Protein AF-A0A2P6QB91-F1 (afdb_monomer)

pLDDT: mean 83.08, std 16.79, range [50.84, 98.31]

Solvent-accessible surface area (backbone atoms only — not comparable to full-atom values): 7224 Å² total; per-residue (Å²): 140,84,86,91,79,87,87,80,78,92,67,85,87,44,78,64,61,63,56,39,50,48,60,61,46,40,39,77,70,58,55,35,15,64,56,57,48,51,47,26,39,62,56,32,72,70,43,78,71,84,64,61,84,85,44,54,64,22,53,50,33,49,49,54,52,50,63,52,44,70,71,48,21,86,91,44,74,90,47,82,56,71,75,79,82,66,80,82,61,58,76,67,58,48,49,55,52,50,49,51,49,48,54,52,42,66,71,51,44,64,66,52,51,44,65,22,49,63,93

Secondary structure (DSSP, 8-state):
--------SS--S-HHHHHHTHHHHHHHTTSS-HHHHHHHHHHTTT-SSS--TT-HHHHHHHHHHHHHHTTB-TT-TTSB-PPP--S---HHHHHHHHHHHHHHHHHHHHHHHHHHH--

Foldseek 3Di:
DDDPDDDDDPDDPDPQVSVLCLLVVCVVVQLAAPVLSVQLCVLQVSRLDPDDPVSVSNVVSNVLSCLSCVFAPSVDRVDGDDDDPDPDDDPVVVVVVVVVVVVVCVVPVPVSSCNGRPD

Nearest PDB structures (foldseek):
  6gcn-assembly2_D-2  TM=2.321E-01  e=2.834E+00  Aquifex aeolicus VF5
  9d6j-assembly1_B  TM=2.262E-01  e=9.624E+00  Pseudonocardia thermophila

Organism: Rosa chinensis (NCBI:txid74649)

Mean predicted aligned error: 9.43 Å

Structure (mmCIF, N/CA/C/O backbone):
data_AF-A0A2P6QB91-F1
#
_entry.id   AF-A0A2P6QB91-F1
#
loop_
_atom_site.group_PDB
_atom_site.id
_atom_site.type_symbol
_atom_site.label_atom_id
_atom_site.label_alt_id
_atom_site.label_comp_id
_atom_site.label_asym_id
_atom_site.label_entity_id
_atom_site.label_seq_id
_atom_site.pdbx_PDB_ins_code
_atom_site.Cartn_x
_atom_site.Cartn_y
_atom_site.Cartn_z
_atom_site.occupancy
_atom_site.B_iso_or_equiv
_atom_site.auth_seq_id
_atom_site.auth_comp_id
_atom_site.auth_asym_id
_atom_site.auth_atom_id
_atom_site.pdbx_PDB_model_num
ATOM 1 N N . MET A 1 1 ? 29.096 -7.646 -31.040 1.00 64.88 1 MET A N 1
ATOM 2 C CA . MET A 1 1 ? 28.658 -7.934 -29.656 1.00 64.88 1 MET A CA 1
ATOM 3 C C . MET A 1 1 ? 27.848 -9.218 -29.659 1.00 64.88 1 MET A C 1
ATOM 5 O O . MET A 1 1 ? 27.030 -9.371 -30.555 1.00 64.88 1 MET A O 1
ATOM 9 N N . GLN A 1 2 ? 28.071 -10.115 -28.697 1.00 81.06 2 GLN A N 1
ATOM 10 C CA . GLN A 1 2 ? 27.226 -11.290 -28.445 1.00 81.06 2 GLN A CA 1
ATOM 11 C C . GLN A 1 2 ? 26.671 -11.163 -27.026 1.00 81.06 2 GLN A C 1
ATOM 13 O O . GLN A 1 2 ? 27.416 -11.278 -26.056 1.00 81.06 2 GLN A O 1
ATOM 18 N N . LEU A 1 3 ? 25.384 -10.833 -26.919 1.00 88.94 3 LEU A N 1
ATOM 19 C CA . LEU A 1 3 ? 24.690 -10.691 -25.643 1.00 88.94 3 LEU A CA 1
ATOM 20 C C . LEU A 1 3 ? 24.279 -12.081 -25.140 1.00 88.94 3 LEU A C 1
ATOM 22 O O . LEU A 1 3 ? 23.563 -12.788 -25.841 1.00 88.94 3 LEU A O 1
ATOM 26 N N . GLN A 1 4 ? 24.721 -12.456 -23.937 1.00 94.06 4 GLN A N 1
ATOM 27 C CA . GLN A 1 4 ? 24.346 -13.726 -23.295 1.00 94.06 4 GLN A CA 1
ATOM 28 C C . GLN A 1 4 ? 23.076 -13.610 -22.438 1.00 94.06 4 GLN A C 1
ATOM 30 O O . GLN A 1 4 ? 22.401 -14.607 -22.206 1.00 94.06 4 GLN A O 1
ATOM 35 N N . GLY A 1 5 ? 22.732 -12.399 -21.994 1.00 95.00 5 GLY A N 1
ATOM 36 C CA . GLY A 1 5 ? 21.537 -12.124 -21.201 1.00 95.00 5 GLY A CA 1
ATOM 37 C C . GLY A 1 5 ? 21.731 -10.938 -20.260 1.00 95.00 5 GLY A C 1
ATOM 38 O O . GLY A 1 5 ? 22.795 -10.317 -20.241 1.00 95.00 5 GLY A O 1
ATOM 39 N N . TYR A 1 6 ? 20.688 -10.630 -19.492 1.00 93.94 6 TYR A N 1
ATOM 40 C CA . TYR A 1 6 ? 20.689 -9.610 -18.444 1.00 93.94 6 TYR A CA 1
ATOM 41 C C . TYR A 1 6 ? 19.813 -10.066 -17.265 1.00 93.94 6 TYR A C 1
ATOM 43 O O . TYR A 1 6 ? 18.926 -10.902 -17.432 1.00 93.94 6 TYR A O 1
ATOM 51 N N . LEU A 1 7 ? 20.073 -9.519 -16.076 1.00 94.75 7 LEU A N 1
ATOM 52 C CA . LEU A 1 7 ? 19.303 -9.746 -14.850 1.00 94.75 7 LEU A CA 1
ATOM 53 C C . LEU A 1 7 ? 18.716 -8.414 -14.389 1.00 94.75 7 LEU A C 1
ATOM 55 O O . LEU A 1 7 ? 19.402 -7.395 -14.421 1.00 94.75 7 LEU A O 1
ATOM 59 N N . LEU A 1 8 ? 17.470 -8.437 -13.930 1.00 93.88 8 LEU A N 1
ATOM 60 C CA . LEU A 1 8 ? 16.778 -7.271 -13.400 1.00 93.88 8 LEU A CA 1
ATOM 61 C C . LEU A 1 8 ? 16.322 -7.561 -11.968 1.00 93.88 8 LEU A C 1
ATOM 63 O O . LEU A 1 8 ? 15.636 -8.551 -11.728 1.00 93.88 8 LEU A O 1
ATOM 67 N N . GLY A 1 9 ? 16.709 -6.706 -11.023 1.00 92.19 9 GLY A N 1
ATOM 68 C CA . GLY A 1 9 ? 16.283 -6.787 -9.625 1.00 92.19 9 GLY A CA 1
ATOM 69 C C . GLY A 1 9 ? 15.252 -5.708 -9.324 1.00 92.19 9 GLY A C 1
ATOM 70 O O . GLY A 1 9 ? 15.523 -4.540 -9.590 1.00 92.19 9 GLY A O 1
ATOM 71 N N . ASN A 1 10 ? 14.095 -6.102 -8.782 1.00 90.38 10 ASN A N 1
ATOM 72 C CA . ASN A 1 10 ? 13.004 -5.204 -8.376 1.00 90.38 10 ASN A CA 1
ATOM 73 C C . ASN A 1 10 ? 12.671 -4.146 -9.439 1.00 90.38 10 ASN A C 1
ATOM 75 O O . ASN A 1 10 ? 12.611 -2.948 -9.162 1.00 90.38 10 ASN A O 1
ATOM 79 N N . LEU A 1 11 ? 12.529 -4.604 -10.682 1.00 92.62 11 LEU A N 1
ATOM 80 C CA . LEU A 1 11 ? 12.245 -3.728 -11.807 1.00 92.62 11 LEU A CA 1
ATOM 81 C C . LEU A 1 11 ? 10.798 -3.228 -11.780 1.00 92.62 11 LEU A C 1
ATOM 83 O O . LEU A 1 11 ? 9.903 -3.908 -11.287 1.00 92.62 11 LEU A O 1
ATOM 87 N N . VAL A 1 12 ? 10.584 -2.077 -12.411 1.00 94.00 12 VAL A N 1
ATOM 88 C CA . VAL A 1 12 ? 9.271 -1.714 -12.944 1.00 94.00 12 VAL A CA 1
ATOM 89 C C . VAL A 1 12 ? 9.191 -2.301 -14.351 1.00 94.00 12 VAL A C 1
ATOM 91 O O . VAL A 1 12 ? 10.010 -1.971 -15.211 1.00 94.00 12 VAL A O 1
ATOM 94 N N . SER A 1 13 ? 8.256 -3.220 -14.550 1.00 93.31 13 SER A N 1
ATOM 95 C CA . SER A 1 13 ? 7.940 -3.883 -15.814 1.00 93.31 13 SER A CA 1
ATOM 96 C C . SER A 1 13 ? 6.763 -3.219 -16.528 1.00 93.31 13 SER A C 1
ATOM 98 O O . SER A 1 13 ? 6.826 -3.003 -17.737 1.00 93.31 13 SER A O 1
ATOM 100 N N . ASP A 1 14 ? 5.734 -2.839 -15.773 1.00 96.94 14 ASP A N 1
ATOM 101 C CA . ASP A 1 14 ? 4.536 -2.155 -16.238 1.00 96.94 14 ASP A CA 1
ATOM 102 C C . ASP A 1 14 ? 4.093 -1.165 -15.157 1.00 96.94 14 ASP A C 1
ATOM 104 O O . ASP A 1 14 ? 3.751 -1.539 -14.035 1.00 96.94 14 ASP A O 1
ATOM 108 N N . SER A 1 15 ? 4.094 0.126 -15.489 1.00 94.75 15 SER A N 1
ATOM 109 C CA . SER A 1 15 ? 3.838 1.176 -14.501 1.00 94.75 15 SER A CA 1
ATOM 110 C C . SER A 1 15 ? 2.448 1.106 -13.876 1.00 94.75 15 SER A C 1
ATOM 112 O O . SER A 1 15 ? 2.279 1.574 -12.754 1.00 94.75 15 SER A O 1
ATOM 114 N N . PHE A 1 16 ? 1.453 0.573 -14.588 1.00 96.56 16 PHE A N 1
ATOM 115 C CA . PHE A 1 16 ? 0.108 0.440 -14.049 1.00 96.56 16 PHE A CA 1
ATOM 116 C C . PHE A 1 16 ? 0.038 -0.758 -13.101 1.00 96.56 16 PHE A C 1
ATOM 118 O O . PHE A 1 16 ? -0.303 -0.580 -11.934 1.00 96.56 16 PHE A O 1
ATOM 125 N N . ILE A 1 17 ? 0.433 -1.947 -13.562 1.00 97.06 17 ILE A N 1
ATOM 126 C CA . ILE A 1 17 ? 0.368 -3.185 -12.771 1.00 97.06 17 ILE A CA 1
ATOM 127 C C . ILE A 1 17 ? 1.243 -3.067 -11.520 1.00 97.06 17 ILE A C 1
ATOM 129 O O . ILE A 1 17 ? 0.765 -3.318 -10.414 1.00 97.06 17 ILE A O 1
ATOM 133 N N . ASP A 1 18 ? 2.491 -2.617 -11.666 1.00 95.94 18 ASP A N 1
ATOM 134 C CA . ASP A 1 18 ? 3.449 -2.558 -10.557 1.00 95.94 18 ASP A CA 1
ATOM 135 C C . ASP A 1 18 ? 3.047 -1.545 -9.477 1.00 95.94 18 ASP A C 1
ATOM 137 O O . ASP A 1 18 ? 3.391 -1.713 -8.305 1.00 95.94 18 ASP A O 1
ATOM 141 N N . VAL A 1 19 ? 2.343 -0.468 -9.845 1.00 95.38 19 VAL A N 1
ATOM 142 C CA . VAL A 1 19 ? 1.849 0.524 -8.877 1.00 95.38 19 VAL A CA 1
ATOM 143 C C . VAL A 1 19 ? 0.525 0.070 -8.269 1.00 95.38 19 VAL A C 1
ATOM 145 O O . VAL A 1 19 ? 0.355 0.198 -7.056 1.00 95.38 19 VAL A O 1
ATOM 148 N N . ASN A 1 20 ? -0.377 -0.507 -9.066 1.00 98.00 20 ASN A N 1
ATOM 149 C CA . ASN A 1 20 ? -1.669 -0.998 -8.594 1.00 98.00 20 ASN A CA 1
ATOM 150 C C . ASN A 1 20 ? -1.507 -2.147 -7.582 1.00 98.00 20 ASN A C 1
ATOM 152 O O . ASN A 1 20 ? -2.165 -2.165 -6.543 1.00 98.00 20 ASN A O 1
ATOM 156 N N . GLU A 1 21 ? -0.555 -3.055 -7.813 1.00 97.31 21 GLU A N 1
ATOM 157 C CA . GLU A 1 21 ? -0.260 -4.186 -6.919 1.00 97.31 21 GLU A CA 1
ATOM 158 C C . GLU A 1 21 ? 0.341 -3.786 -5.563 1.00 97.31 21 GLU A C 1
ATOM 160 O O . GLU A 1 21 ? 0.402 -4.610 -4.644 1.00 97.31 21 GLU A O 1
ATOM 165 N N . ARG A 1 22 ? 0.733 -2.519 -5.377 1.00 96.25 22 ARG A N 1
ATOM 166 C CA . ARG A 1 22 ? 1.243 -2.040 -4.082 1.00 96.25 22 ARG A CA 1
ATOM 167 C C . ARG A 1 22 ? 0.186 -2.114 -2.990 1.00 96.25 22 ARG A C 1
ATOM 169 O O . ARG A 1 22 ? 0.532 -2.456 -1.864 1.00 96.25 22 ARG A O 1
ATOM 176 N N . ILE A 1 23 ? -1.080 -1.832 -3.305 1.00 97.62 23 ILE A N 1
ATOM 177 C CA . ILE A 1 23 ? -2.169 -1.860 -2.318 1.00 97.62 23 ILE A CA 1
ATOM 178 C C . ILE A 1 23 ? -2.440 -3.297 -1.830 1.00 97.62 23 ILE A C 1
ATOM 180 O O . ILE A 1 23 ? -2.377 -3.528 -0.620 1.00 97.62 23 ILE A O 1
ATOM 184 N N . PRO A 1 24 ? -2.625 -4.298 -2.715 1.00 98.06 24 PRO A N 1
ATOM 185 C CA . PRO A 1 24 ? -2.652 -5.699 -2.304 1.00 98.06 24 PRO A CA 1
ATOM 186 C C . PRO A 1 24 ? -1.382 -6.150 -1.570 1.00 98.06 24 PRO A C 1
ATOM 188 O O . PRO A 1 24 ? -1.463 -6.939 -0.633 1.00 98.06 24 PRO A O 1
ATOM 191 N N . TYR A 1 25 ? -0.197 -5.673 -1.967 1.00 97.12 25 TYR A N 1
ATOM 192 C CA . TYR A 1 25 ? 1.054 -6.036 -1.297 1.00 97.12 25 TYR A CA 1
ATOM 193 C C . TYR A 1 25 ? 1.073 -5.596 0.170 1.00 97.12 25 TYR A C 1
ATOM 195 O O . TYR A 1 25 ? 1.331 -6.433 1.033 1.00 97.12 25 TYR A O 1
ATOM 203 N N . VAL A 1 26 ? 0.765 -4.327 0.466 1.00 96.38 26 VAL A N 1
ATOM 204 C CA . VAL A 1 26 ? 0.810 -3.802 1.844 1.00 96.38 26 VAL A CA 1
ATOM 205 C C . VAL A 1 26 ? -0.228 -4.456 2.758 1.00 96.38 26 VAL A C 1
ATOM 207 O O . VAL A 1 26 ? 0.030 -4.623 3.947 1.00 96.38 26 VAL A O 1
ATOM 210 N N . HIS A 1 27 ? -1.361 -4.897 2.207 1.00 97.12 27 HIS A N 1
ATOM 211 C CA . HIS A 1 27 ? -2.335 -5.724 2.922 1.00 97.12 27 HIS A CA 1
ATOM 212 C C . HIS A 1 27 ? -1.774 -7.113 3.254 1.00 97.12 27 HIS A C 1
ATOM 214 O O . HIS A 1 27 ? -1.783 -7.524 4.413 1.00 97.12 27 HIS A O 1
ATOM 220 N N . ARG A 1 28 ? -1.184 -7.806 2.269 1.00 97.00 28 ARG A N 1
ATOM 221 C CA . ARG A 1 28 ? -0.601 -9.152 2.451 1.00 97.00 28 ARG A CA 1
ATOM 222 C C . ARG A 1 28 ? 0.531 -9.204 3.477 1.00 97.00 28 ARG A C 1
ATOM 224 O O . ARG A 1 28 ? 0.766 -10.261 4.055 1.00 97.00 28 ARG A O 1
ATOM 231 N N . VAL A 1 29 ? 1.238 -8.094 3.684 1.00 94.81 29 VAL A N 1
ATOM 232 C CA . VAL A 1 29 ? 2.284 -7.966 4.715 1.00 94.81 29 VAL A CA 1
ATOM 233 C C . VAL A 1 29 ? 1.787 -7.290 6.000 1.00 94.81 29 VAL A C 1
ATOM 235 O O . VAL A 1 29 ? 2.597 -6.891 6.832 1.00 94.81 29 VAL A O 1
ATOM 238 N N . SER A 1 30 ? 0.467 -7.159 6.166 1.00 93.12 30 SER A N 1
ATOM 239 C CA . SER A 1 30 ? -0.193 -6.647 7.375 1.00 93.12 30 SER A CA 1
ATOM 240 C C . SER A 1 30 ? 0.192 -5.214 7.768 1.00 93.12 30 SER A C 1
ATOM 242 O O . SER A 1 30 ? 0.233 -4.882 8.950 1.00 93.12 30 SER A O 1
ATOM 244 N N . LEU A 1 31 ? 0.458 -4.342 6.790 1.00 93.25 31 LEU A N 1
ATOM 245 C CA . LEU A 1 31 ? 0.631 -2.900 7.027 1.00 93.25 31 LEU A CA 1
ATOM 246 C C . LEU A 1 31 ? -0.707 -2.144 7.063 1.00 93.25 31 LEU A C 1
ATOM 248 O O . LEU A 1 31 ? -0.757 -1.016 7.552 1.00 93.25 31 LEU A O 1
ATOM 252 N N . ILE A 1 32 ? -1.774 -2.759 6.545 1.00 95.50 32 ILE A N 1
ATOM 253 C CA . ILE A 1 32 ? -3.158 -2.282 6.632 1.00 95.50 32 ILE A CA 1
ATOM 254 C C . ILE A 1 32 ? -4.096 -3.442 6.999 1.00 95.50 32 ILE A C 1
ATOM 256 O O . ILE A 1 32 ? -3.807 -4.589 6.655 1.00 95.50 32 ILE A O 1
ATOM 260 N N . SER A 1 33 ? -5.207 -3.143 7.672 1.00 95.62 33 SER A N 1
ATOM 261 C CA . SE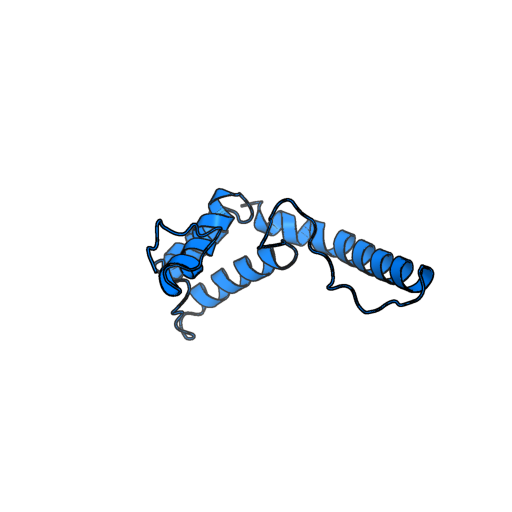R A 1 33 ? -6.234 -4.112 8.064 1.00 95.62 33 SER A CA 1
ATOM 262 C C . SER A 1 33 ? -7.098 -4.569 6.885 1.00 95.62 33 SER A C 1
ATOM 264 O O . SER A 1 33 ? -7.146 -3.919 5.832 1.00 95.62 33 SER A O 1
ATOM 266 N N . ASP A 1 34 ? -7.820 -5.676 7.082 1.00 96.50 34 ASP A N 1
ATOM 267 C CA . ASP A 1 34 ? -8.781 -6.206 6.108 1.00 96.50 34 ASP A CA 1
ATOM 268 C C . ASP A 1 34 ? -9.875 -5.177 5.794 1.00 96.50 34 ASP A C 1
ATOM 270 O O . ASP A 1 34 ? -10.236 -4.996 4.632 1.00 96.50 34 ASP A O 1
ATOM 274 N N . GLU A 1 35 ? -10.357 -4.449 6.808 1.00 95.81 35 GLU A N 1
ATOM 275 C CA . GLU A 1 35 ? -11.368 -3.400 6.640 1.00 95.81 35 GLU A CA 1
ATOM 276 C C . GLU A 1 35 ? -10.885 -2.292 5.693 1.00 95.81 35 GLU A C 1
ATOM 278 O O . GLU A 1 35 ? -11.590 -1.919 4.751 1.00 95.81 35 GLU A O 1
ATOM 283 N N . ILE A 1 36 ? -9.663 -1.788 5.905 1.00 96.56 36 ILE A N 1
ATOM 284 C CA . ILE A 1 36 ? -9.081 -0.727 5.073 1.00 96.56 36 ILE A CA 1
ATOM 285 C C . ILE A 1 36 ? -8.882 -1.227 3.637 1.00 96.56 36 ILE A C 1
ATOM 287 O O . ILE A 1 36 ? -9.190 -0.508 2.680 1.00 96.56 36 ILE A O 1
ATOM 291 N N . TYR A 1 37 ? -8.386 -2.456 3.476 1.00 97.62 37 TYR A N 1
ATOM 292 C CA . TYR A 1 37 ? -8.161 -3.046 2.161 1.00 97.62 37 TYR A CA 1
ATOM 293 C C . TYR A 1 37 ? -9.468 -3.282 1.396 1.00 97.62 37 TYR A C 1
ATOM 295 O O . TYR A 1 37 ? -9.584 -2.857 0.245 1.00 97.62 37 TYR A O 1
ATOM 303 N N . GLU A 1 38 ? -10.473 -3.904 2.014 1.00 97.88 38 GLU A N 1
ATOM 304 C CA . GLU A 1 38 ? -11.746 -4.191 1.346 1.00 97.88 38 GLU A CA 1
ATOM 305 C C . GLU A 1 38 ? -12.533 -2.909 1.037 1.00 97.88 38 GLU A C 1
ATOM 307 O O . GLU A 1 38 ? -13.173 -2.828 -0.018 1.00 97.88 38 GLU A O 1
ATOM 312 N N . ALA A 1 39 ? -12.420 -1.868 1.873 1.00 97.44 39 ALA A N 1
ATOM 313 C CA . ALA A 1 39 ? -12.960 -0.546 1.565 1.00 97.44 39 ALA A CA 1
ATOM 314 C C . ALA A 1 39 ? -12.311 0.054 0.307 1.00 97.44 39 ALA A C 1
ATOM 316 O O . ALA A 1 39 ? -13.020 0.533 -0.579 1.00 97.44 39 ALA A O 1
ATOM 317 N N . ALA A 1 40 ? -10.981 0.006 0.187 1.00 98.12 40 ALA A N 1
ATOM 318 C CA . ALA A 1 40 ? -10.290 0.497 -1.005 1.00 98.12 40 ALA A CA 1
ATOM 319 C C . ALA A 1 40 ? -10.635 -0.338 -2.243 1.00 98.12 40 ALA A C 1
ATOM 321 O O . ALA A 1 40 ? -11.019 0.209 -3.273 1.00 98.12 40 ALA A O 1
ATOM 322 N N . LYS A 1 41 ? -10.566 -1.665 -2.141 1.00 98.31 41 LYS A N 1
ATOM 323 C CA . LYS A 1 41 ? -10.861 -2.591 -3.240 1.00 98.31 41 LYS A CA 1
ATOM 324 C C . LYS A 1 41 ? -12.275 -2.414 -3.786 1.00 98.31 41 LYS A C 1
ATOM 326 O O . LYS A 1 41 ? -12.450 -2.347 -5.001 1.00 98.31 41 LYS A O 1
ATOM 331 N N . THR A 1 42 ? -13.263 -2.289 -2.901 1.00 98.19 42 THR A N 1
ATOM 332 C CA . THR A 1 42 ? -14.667 -2.095 -3.284 1.00 98.19 42 THR A CA 1
ATOM 333 C C . THR A 1 42 ? -14.889 -0.713 -3.887 1.00 98.19 42 THR A C 1
ATOM 335 O O . THR A 1 42 ? -15.423 -0.602 -4.988 1.00 98.19 42 THR A O 1
ATOM 338 N N . ASN A 1 43 ? -14.449 0.347 -3.203 1.00 98.19 43 ASN A N 1
ATOM 339 C CA . ASN A 1 43 ? -14.739 1.714 -3.634 1.00 98.19 43 ASN A CA 1
ATOM 340 C C . ASN A 1 43 ? -13.945 2.123 -4.879 1.00 98.19 43 ASN A C 1
ATOM 342 O O . ASN A 1 43 ? -14.430 2.940 -5.657 1.00 98.19 43 ASN A O 1
ATOM 346 N N . CYS A 1 44 ? -12.757 1.554 -5.089 1.00 98.00 44 CYS A N 1
ATOM 347 C CA . CYS A 1 44 ? -11.905 1.827 -6.246 1.00 98.00 44 CYS A CA 1
ATOM 348 C C . CYS A 1 44 ? -12.044 0.781 -7.366 1.00 98.00 44 CYS A C 1
ATOM 350 O O . CYS A 1 44 ? -11.335 0.858 -8.362 1.00 98.00 44 CYS A O 1
ATOM 352 N N . SER A 1 45 ? -12.923 -0.221 -7.224 1.00 97.31 45 SER A N 1
ATOM 353 C CA . SER A 1 45 ? -13.083 -1.319 -8.200 1.00 97.31 45 SER A CA 1
ATOM 354 C C . SER A 1 45 ? -11.769 -2.038 -8.561 1.00 97.31 45 SER A C 1
ATOM 356 O O . SER A 1 45 ? -11.611 -2.546 -9.669 1.00 97.31 45 SER A O 1
ATOM 358 N N . GLY A 1 46 ? -10.814 -2.071 -7.627 1.00 96.44 46 GLY A N 1
ATOM 359 C CA . GLY A 1 46 ? -9.481 -2.643 -7.834 1.00 96.44 46 GLY A CA 1
ATOM 360 C C . GLY A 1 46 ? -8.507 -1.810 -8.682 1.00 96.44 46 GLY A C 1
ATOM 361 O O . GLY A 1 46 ? -7.396 -2.290 -8.907 1.00 96.44 46 GLY A O 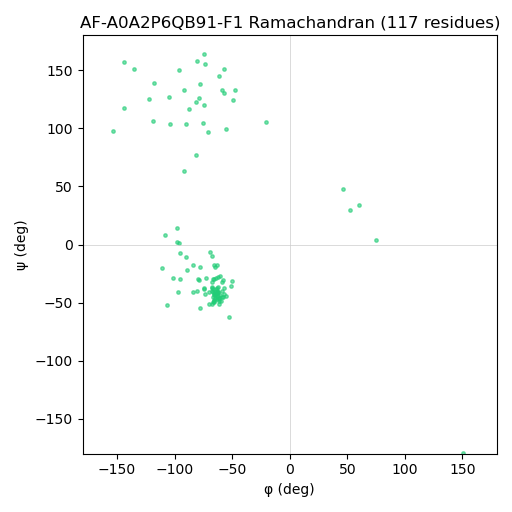1
ATOM 362 N N . ASP A 1 47 ? -8.875 -0.600 -9.125 1.00 97.94 47 ASP A N 1
ATOM 363 C CA . ASP A 1 47 ? -7.966 0.362 -9.766 1.00 97.94 47 ASP A CA 1
ATOM 364 C C . ASP A 1 47 ? -7.606 1.486 -8.782 1.00 97.94 47 ASP A C 1
ATOM 366 O O . ASP A 1 47 ? -8.384 2.396 -8.497 1.00 97.94 47 ASP A O 1
ATOM 370 N N . TYR A 1 48 ? -6.399 1.404 -8.240 1.00 97.88 48 TYR A N 1
ATOM 371 C CA . TYR A 1 48 ? -5.849 2.336 -7.261 1.00 97.88 48 TYR A CA 1
ATOM 372 C C . TYR A 1 48 ? -4.973 3.421 -7.904 1.00 97.88 48 TYR A C 1
ATOM 374 O O . TYR A 1 48 ? -4.389 4.240 -7.190 1.00 97.88 48 TYR A O 1
ATOM 382 N N . VAL A 1 49 ? -4.841 3.413 -9.236 1.00 97.06 49 VAL A N 1
ATOM 383 C CA . VAL A 1 49 ? -3.979 4.326 -10.000 1.00 97.06 49 VAL A CA 1
ATOM 384 C C . VAL A 1 49 ? -4.824 5.363 -10.735 1.00 97.06 49 VAL A C 1
ATOM 386 O O . VAL A 1 49 ? -4.597 6.564 -10.576 1.00 97.06 49 VAL A O 1
ATOM 389 N N . ASN A 1 50 ? -5.822 4.926 -11.503 1.00 96.31 50 ASN A N 1
ATOM 390 C CA . ASN A 1 50 ? -6.693 5.791 -12.300 1.00 96.31 50 ASN A CA 1
ATOM 391 C C . ASN A 1 50 ? -7.941 6.183 -11.503 1.00 96.31 50 ASN A C 1
ATOM 393 O O . ASN A 1 50 ? -9.072 5.847 -11.848 1.00 96.31 50 ASN A O 1
ATOM 397 N N . VAL A 1 51 ? -7.723 6.896 -10.403 1.00 94.62 51 VAL A N 1
ATOM 398 C CA . VAL A 1 51 ? -8.785 7.248 -9.457 1.00 94.62 51 VAL A CA 1
ATOM 399 C C . VAL A 1 51 ? -9.609 8.425 -9.973 1.00 94.62 51 VAL A C 1
ATOM 401 O O . VAL A 1 51 ? -9.081 9.507 -10.237 1.00 94.62 51 VAL A O 1
ATOM 404 N N . GLU A 1 52 ? -10.928 8.250 -10.042 1.00 93.69 52 GLU A N 1
ATOM 405 C CA . GLU A 1 52 ? -11.846 9.353 -10.314 1.00 93.69 52 GLU A CA 1
ATOM 406 C C . GLU A 1 52 ? -11.982 10.256 -9.075 1.00 93.69 52 GLU A C 1
ATOM 408 O O . GLU A 1 52 ? -12.424 9.825 -8.012 1.00 93.69 52 GLU A O 1
ATOM 413 N N . LEU A 1 53 ? -11.635 11.541 -9.200 1.00 92.69 53 LEU A N 1
ATOM 414 C CA . LEU A 1 53 ? -11.642 12.485 -8.068 1.00 92.69 53 LEU A CA 1
ATOM 415 C C . LEU A 1 53 ? -13.041 12.754 -7.480 1.00 92.69 53 LEU A C 1
ATOM 417 O O . LEU A 1 53 ? -13.155 13.236 -6.355 1.00 92.69 53 LEU A O 1
ATOM 421 N N . ASN A 1 54 ? -14.106 12.470 -8.233 1.00 96.12 54 ASN A N 1
ATOM 422 C CA . ASN A 1 54 ? -15.493 12.562 -7.766 1.00 96.12 54 ASN A CA 1
ATOM 423 C C . ASN A 1 54 ? -15.898 11.362 -6.884 1.00 96.12 54 ASN A C 1
ATOM 425 O O . ASN A 1 54 ? -16.854 11.475 -6.115 1.00 96.12 54 ASN A O 1
ATOM 429 N N . ASN A 1 55 ? -15.175 10.240 -6.958 1.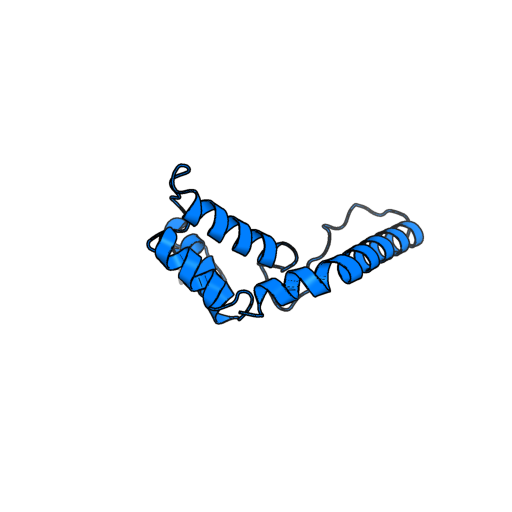00 97.06 55 ASN A N 1
ATOM 430 C CA . ASN A 1 55 ? -15.368 9.077 -6.106 1.00 97.06 55 ASN A CA 1
ATOM 431 C C . ASN A 1 55 ? -14.666 9.323 -4.768 1.00 97.06 55 ASN A C 1
ATOM 433 O O . ASN A 1 55 ? -13.570 8.833 -4.485 1.00 97.06 55 ASN A O 1
ATOM 437 N N . THR A 1 56 ? -15.322 10.128 -3.936 1.00 97.31 56 THR A N 1
ATOM 438 C CA . THR A 1 56 ? -14.798 10.542 -2.633 1.00 97.31 56 THR A CA 1
ATOM 439 C C . THR A 1 56 ? -14.505 9.352 -1.724 1.00 97.31 56 THR A C 1
ATOM 441 O O . THR A 1 56 ? -13.535 9.400 -0.979 1.00 97.31 56 THR A O 1
ATOM 444 N N . LEU A 1 57 ? -15.271 8.261 -1.828 1.00 97.81 57 LEU A N 1
ATOM 445 C CA . LEU A 1 57 ? -15.050 7.042 -1.048 1.00 97.81 57 LEU A CA 1
ATOM 446 C C . LEU A 1 57 ? -13.720 6.366 -1.404 1.00 97.81 57 LEU A C 1
ATOM 448 O O . LEU A 1 57 ? -12.955 6.024 -0.502 1.00 97.81 57 LEU A O 1
ATOM 452 N N . CYS A 1 58 ? -13.413 6.219 -2.697 1.00 98.12 58 CYS A N 1
ATOM 453 C CA . CYS A 1 58 ? -12.124 5.683 -3.136 1.00 98.12 58 CYS A CA 1
ATOM 454 C C . CYS A 1 58 ? -10.970 6.599 -2.706 1.00 98.12 58 CYS A C 1
ATOM 456 O O . CYS A 1 58 ? -9.998 6.135 -2.111 1.00 98.12 58 CYS A O 1
ATOM 458 N N . VAL A 1 59 ? -11.107 7.913 -2.924 1.00 97.88 59 VAL A N 1
ATOM 459 C CA . VAL A 1 59 ? -10.090 8.900 -2.527 1.00 97.88 59 VAL A CA 1
ATOM 460 C C . VAL A 1 59 ? -9.825 8.847 -1.020 1.00 97.88 59 VAL A C 1
ATOM 462 O O . VAL A 1 59 ? -8.669 8.827 -0.601 1.00 97.88 59 VAL A O 1
ATOM 465 N N . THR A 1 60 ? -10.870 8.778 -0.192 1.00 97.25 60 THR A N 1
ATOM 466 C CA . THR A 1 60 ? -10.731 8.672 1.266 1.00 97.25 60 THR A CA 1
ATOM 467 C C . THR A 1 60 ? -10.083 7.353 1.684 1.00 97.25 60 THR A C 1
ATOM 469 O O . THR A 1 60 ? -9.195 7.369 2.536 1.00 97.25 60 THR A O 1
ATOM 472 N N . ALA A 1 61 ? -10.464 6.225 1.076 1.00 96.81 61 ALA A N 1
ATOM 473 C CA . ALA A 1 61 ? -9.855 4.928 1.371 1.00 96.81 61 ALA A CA 1
ATOM 474 C C . ALA A 1 61 ? -8.355 4.908 1.022 1.00 96.81 61 ALA A C 1
ATOM 476 O O . ALA A 1 61 ? -7.528 4.487 1.832 1.00 96.81 61 ALA A O 1
ATOM 477 N N . LEU A 1 62 ? -7.979 5.444 -0.142 1.00 97.44 62 LEU A N 1
ATOM 478 C CA . LEU A 1 62 ? -6.578 5.543 -0.556 1.00 97.44 62 LEU A CA 1
ATOM 479 C C . LEU A 1 62 ? -5.779 6.526 0.299 1.00 97.44 62 LEU A C 1
ATOM 481 O O . LEU A 1 62 ? -4.620 6.256 0.613 1.00 97.44 62 LEU A O 1
ATOM 485 N N . GLN A 1 63 ? -6.386 7.636 0.725 1.00 95.69 63 GLN A N 1
ATOM 486 C CA . GLN A 1 63 ? -5.746 8.562 1.656 1.00 95.69 63 GLN A CA 1
ATOM 487 C C . GLN A 1 63 ? -5.468 7.880 3.000 1.00 95.69 63 GLN A C 1
ATOM 489 O O . GLN A 1 63 ? -4.367 8.013 3.527 1.00 95.69 63 GLN A O 1
ATOM 494 N N . LYS A 1 64 ? -6.412 7.080 3.510 1.00 94.88 64 LYS A N 1
ATOM 495 C CA . LYS A 1 64 ? -6.214 6.306 4.740 1.00 94.88 64 LYS A CA 1
ATOM 496 C C . LYS A 1 64 ? -5.048 5.321 4.614 1.00 94.88 64 LYS A C 1
ATOM 498 O O . LYS A 1 64 ? -4.221 5.252 5.520 1.00 94.88 64 LYS A O 1
ATOM 503 N N . ILE A 1 65 ? -4.940 4.610 3.489 1.00 95.50 65 ILE A N 1
ATOM 504 C CA . ILE A 1 65 ? -3.802 3.713 3.222 1.00 95.50 65 ILE A CA 1
ATOM 505 C C . ILE A 1 65 ? -2.496 4.506 3.155 1.00 95.50 65 ILE A C 1
ATOM 507 O O . ILE A 1 65 ? -1.507 4.119 3.773 1.00 95.50 65 ILE A O 1
ATOM 511 N N . LYS A 1 66 ? -2.483 5.639 2.447 1.00 93.81 66 LYS A N 1
ATOM 512 C CA . LYS A 1 66 ? -1.309 6.513 2.364 1.00 93.81 66 LYS A CA 1
ATOM 513 C C . LYS A 1 66 ? -0.846 6.959 3.749 1.00 93.81 66 LYS A C 1
ATOM 515 O O . LYS A 1 66 ? 0.353 6.918 4.015 1.00 93.81 66 LYS A O 1
ATOM 520 N N . ASP A 1 67 ? -1.776 7.327 4.624 1.00 91.19 67 ASP A N 1
ATOM 521 C CA . ASP A 1 67 ? -1.463 7.745 5.989 1.00 91.19 67 ASP A CA 1
ATOM 522 C C . ASP A 1 67 ? -0.833 6.604 6.804 1.00 91.19 67 ASP A C 1
ATOM 524 O O . ASP A 1 67 ? 0.139 6.829 7.525 1.00 91.19 67 ASP A O 1
ATOM 528 N N . CYS A 1 68 ? -1.309 5.368 6.622 1.00 91.44 68 CYS A N 1
ATOM 529 C CA . CYS A 1 68 ? -0.724 4.175 7.243 1.00 91.44 68 CYS A CA 1
ATOM 530 C C . CYS A 1 68 ? 0.709 3.882 6.780 1.00 91.44 68 CYS A C 1
ATOM 532 O O . CYS A 1 68 ? 1.509 3.331 7.535 1.00 91.44 68 CYS A O 1
ATOM 534 N N . LEU A 1 69 ? 1.055 4.274 5.554 1.00 89.94 69 LEU A N 1
ATOM 535 C CA . LEU A 1 69 ? 2.358 4.002 4.949 1.00 89.94 69 LEU A CA 1
ATOM 536 C C . LEU A 1 69 ? 3.371 5.146 5.107 1.00 89.94 69 LEU A C 1
ATOM 538 O O . LEU A 1 69 ? 4.536 4.956 4.764 1.00 89.94 69 LEU A O 1
ATOM 542 N N . LEU A 1 70 ? 2.971 6.313 5.630 1.00 85.94 70 LEU A N 1
ATOM 543 C CA . LEU A 1 70 ? 3.804 7.530 5.697 1.00 85.94 70 LEU A CA 1
ATOM 544 C C . LEU A 1 70 ? 5.192 7.310 6.319 1.00 85.94 70 LEU A C 1
ATOM 546 O O . LEU A 1 70 ? 6.159 7.944 5.900 1.00 85.94 70 LEU A O 1
ATOM 550 N N . GLN A 1 71 ? 5.292 6.430 7.316 1.00 78.94 71 GLN A N 1
ATOM 551 C CA . GLN A 1 71 ? 6.526 6.176 8.071 1.00 78.94 71 GLN A CA 1
ATOM 552 C C . GLN A 1 71 ? 7.159 4.815 7.765 1.00 78.94 71 GLN A C 1
ATOM 554 O O . GLN A 1 71 ? 8.113 4.414 8.429 1.00 78.94 71 GLN A O 1
ATOM 559 N N . ILE A 1 72 ? 6.644 4.105 6.762 1.00 85.44 72 ILE A N 1
ATOM 560 C CA . ILE A 1 72 ? 7.208 2.839 6.310 1.00 85.44 72 ILE A CA 1
ATOM 561 C C . ILE A 1 72 ? 8.209 3.118 5.196 1.00 85.44 72 ILE A C 1
ATOM 563 O O . ILE A 1 72 ? 7.926 3.840 4.236 1.00 85.44 72 ILE A O 1
ATOM 567 N N . ASN A 1 73 ? 9.382 2.502 5.293 1.00 87.50 73 ASN A N 1
ATOM 568 C CA . ASN A 1 73 ? 10.303 2.452 4.174 1.00 87.50 73 ASN A CA 1
ATOM 569 C C . ASN A 1 73 ? 9.736 1.508 3.099 1.00 87.50 73 ASN A C 1
ATOM 571 O O . ASN A 1 73 ? 9.894 0.293 3.168 1.00 87.50 73 ASN A O 1
ATOM 575 N N . LEU A 1 74 ? 9.069 2.064 2.085 1.00 88.31 74 LEU A N 1
ATOM 576 C CA . LEU A 1 74 ? 8.456 1.274 1.007 1.00 88.31 74 LEU A CA 1
ATOM 577 C C . LEU A 1 74 ? 9.474 0.527 0.133 1.00 88.31 74 LEU A C 1
ATOM 579 O O . LEU A 1 74 ? 9.091 -0.406 -0.568 1.00 88.31 74 LEU A O 1
ATOM 583 N N . ALA A 1 75 ? 10.753 0.916 0.162 1.00 89.44 75 ALA A N 1
ATOM 584 C CA . ALA A 1 75 ? 11.810 0.169 -0.514 1.00 89.44 75 ALA A CA 1
ATOM 585 C C . ALA A 1 75 ? 12.252 -1.057 0.300 1.00 89.44 75 ALA A C 1
ATOM 587 O O . ALA A 1 75 ? 12.663 -2.055 -0.289 1.00 89.44 75 ALA A O 1
ATOM 588 N N . GLN A 1 76 ? 12.153 -0.997 1.634 1.00 90.25 76 GLN A N 1
ATOM 589 C CA . GLN A 1 76 ? 12.396 -2.135 2.512 1.00 90.25 76 GLN A CA 1
ATOM 590 C C . GLN A 1 76 ? 11.636 -2.016 3.837 1.00 90.25 76 GLN A C 1
ATOM 592 O O . GLN A 1 76 ? 12.095 -1.386 4.784 1.00 90.25 76 GLN A O 1
ATOM 597 N N . ILE A 1 77 ? 10.486 -2.685 3.915 1.00 90.88 77 ILE A N 1
ATOM 598 C CA . ILE A 1 77 ? 9.489 -2.497 4.982 1.00 90.88 77 ILE A CA 1
ATOM 599 C C . ILE A 1 77 ? 9.958 -2.865 6.397 1.00 90.88 77 ILE A C 1
ATOM 601 O O . ILE A 1 77 ? 9.323 -2.470 7.369 1.00 90.88 77 ILE A O 1
ATOM 605 N N . LEU A 1 78 ? 11.041 -3.638 6.515 1.00 90.00 78 LEU A N 1
ATOM 606 C CA . LEU A 1 78 ? 11.616 -4.053 7.798 1.00 90.00 78 LEU A CA 1
ATOM 607 C C . LEU A 1 78 ? 12.672 -3.072 8.324 1.00 90.00 78 LEU A C 1
ATOM 609 O O . LEU A 1 78 ? 13.101 -3.201 9.467 1.00 90.00 78 LEU A O 1
ATOM 613 N N . GLU A 1 79 ? 13.099 -2.115 7.500 1.00 85.88 79 GLU A N 1
ATOM 614 C CA . GLU A 1 79 ? 14.092 -1.110 7.868 1.00 85.88 79 GLU A CA 1
ATOM 615 C C . GLU A 1 79 ? 13.407 0.182 8.325 1.00 85.88 79 GLU A C 1
ATOM 617 O O . GLU A 1 79 ? 12.321 0.523 7.838 1.00 85.88 79 GLU A O 1
ATOM 622 N N . PRO A 1 80 ? 14.035 0.949 9.232 1.00 80.62 80 PRO A N 1
ATOM 623 C CA . PRO A 1 80 ? 13.506 2.240 9.630 1.00 80.62 80 PRO A CA 1
ATOM 624 C C . PRO A 1 80 ? 13.444 3.191 8.430 1.00 80.62 80 PRO A C 1
ATOM 626 O O . PRO A 1 80 ? 14.322 3.204 7.563 1.00 80.62 80 PRO A O 1
ATOM 629 N N . GLN A 1 81 ? 12.416 4.037 8.407 1.00 77.44 81 GLN A N 1
ATOM 630 C CA . GLN A 1 81 ? 12.376 5.158 7.481 1.00 77.44 81 GLN A CA 1
ATOM 631 C C . GLN A 1 81 ? 13.335 6.245 7.976 1.00 77.44 81 GLN A C 1
ATOM 633 O O . GLN A 1 81 ? 13.052 6.956 8.941 1.00 77.44 81 GLN A O 1
ATOM 638 N N . CYS A 1 82 ? 14.488 6.368 7.325 1.00 70.75 82 CYS A N 1
ATOM 639 C CA . CYS A 1 82 ? 15.462 7.403 7.649 1.00 70.75 82 CYS A CA 1
ATOM 640 C C . CYS A 1 82 ? 15.023 8.747 7.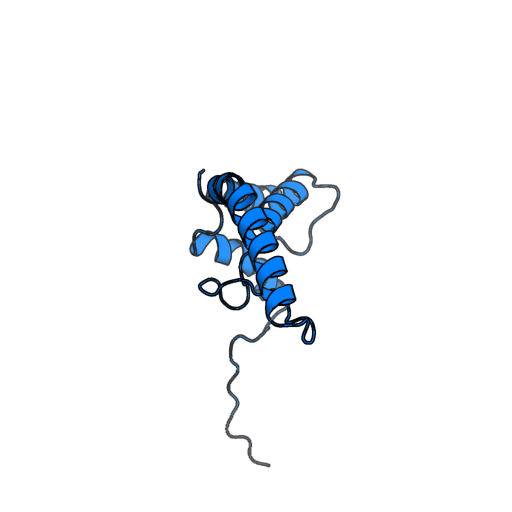056 1.00 70.75 82 CYS A C 1
ATOM 642 O O . CYS A 1 82 ? 14.632 8.823 5.889 1.00 70.75 82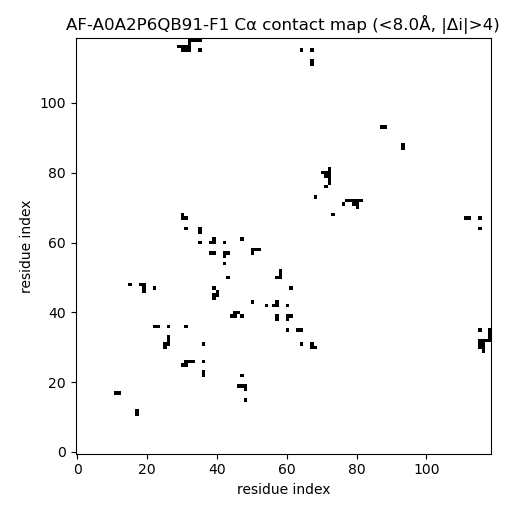 CYS A O 1
ATOM 644 N N . ALA A 1 83 ? 15.166 9.836 7.817 1.00 66.75 83 ALA A N 1
ATOM 645 C CA . ALA A 1 83 ? 15.219 11.157 7.203 1.00 66.75 83 ALA A CA 1
ATOM 646 C C . ALA A 1 83 ? 16.402 11.165 6.222 1.00 66.75 83 ALA A C 1
ATOM 648 O O . ALA A 1 83 ? 17.489 10.700 6.574 1.00 66.75 83 ALA A O 1
ATOM 649 N N . PHE A 1 84 ? 16.204 11.654 4.991 1.00 57.66 84 PHE A N 1
ATOM 650 C CA . PHE A 1 84 ? 17.323 11.870 4.073 1.00 57.66 84 PHE A CA 1
ATOM 651 C C . PHE A 1 84 ? 18.401 12.638 4.829 1.00 57.66 84 PHE A C 1
ATOM 653 O O . PHE A 1 84 ? 18.097 13.679 5.409 1.00 57.66 84 PHE A O 1
ATOM 660 N N . ALA A 1 85 ? 19.621 12.094 4.875 1.00 51.25 85 ALA A N 1
ATOM 661 C CA . ALA A 1 85 ? 20.723 12.701 5.602 1.00 51.25 85 ALA A CA 1
ATOM 662 C C . ALA A 1 85 ? 20.916 14.136 5.096 1.00 51.25 85 ALA A C 1
ATOM 664 O O . ALA A 1 85 ? 21.495 14.370 4.035 1.00 51.25 85 ALA A O 1
ATOM 665 N N . SER A 1 86 ? 20.387 15.100 5.848 1.00 57.59 86 SER A N 1
ATOM 666 C CA . SER A 1 86 ? 20.735 16.502 5.708 1.00 57.59 86 SER A CA 1
ATOM 667 C C . SER A 1 86 ? 22.245 16.585 5.898 1.00 57.59 86 SER A C 1
ATOM 669 O O . SER A 1 86 ? 22.778 16.003 6.846 1.00 57.59 86 SER A O 1
ATOM 671 N N . GLY A 1 87 ? 22.949 17.255 4.982 1.00 57.69 87 GLY A N 1
ATOM 672 C CA . GLY A 1 87 ? 24.392 17.459 5.105 1.00 57.69 87 GLY A CA 1
ATOM 673 C C . GLY A 1 87 ? 24.735 17.952 6.514 1.00 57.69 87 GLY A C 1
ATOM 674 O O . GLY A 1 87 ? 24.028 18.811 7.035 1.00 57.69 87 GLY A O 1
ATOM 675 N N . ARG A 1 88 ? 25.763 17.338 7.126 1.00 50.84 88 ARG A N 1
ATOM 676 C CA . ARG A 1 88 ? 26.198 17.504 8.528 1.00 50.84 88 ARG A CA 1
ATOM 677 C C . ARG A 1 88 ? 25.725 18.809 9.180 1.00 50.84 88 ARG A C 1
ATOM 679 O O . ARG A 1 88 ? 26.329 19.859 8.975 1.00 50.84 88 ARG A O 1
ATOM 686 N N . THR A 1 89 ? 24.732 18.708 10.050 1.00 56.94 89 THR A N 1
ATOM 687 C CA . THR A 1 89 ? 24.694 19.528 11.262 1.00 56.94 89 THR A CA 1
ATOM 688 C C . THR A 1 89 ? 25.621 18.875 12.295 1.00 56.94 89 THR A C 1
ATOM 690 O O . THR A 1 89 ? 26.013 17.713 12.132 1.00 56.94 89 THR A O 1
ATOM 693 N N . THR A 1 90 ? 26.099 19.625 13.289 1.00 60.50 90 THR A N 1
ATOM 694 C CA . THR A 1 90 ? 27.042 19.074 14.279 1.00 60.50 90 THR A CA 1
ATOM 695 C C . THR A 1 90 ? 26.422 17.851 14.975 1.00 60.50 90 THR A C 1
ATOM 697 O O . THR A 1 90 ? 25.201 17.761 15.065 1.00 60.50 90 THR A O 1
ATOM 700 N N . GLU A 1 91 ? 27.222 16.879 15.437 1.00 60.84 91 GLU A N 1
ATOM 701 C CA . GLU A 1 91 ? 26.712 15.614 16.020 1.00 60.84 91 GLU A CA 1
ATOM 702 C C . GLU A 1 91 ? 25.632 15.828 17.099 1.00 60.84 91 GLU A C 1
ATOM 704 O O . GLU A 1 91 ? 24.704 15.033 17.204 1.00 60.84 91 GLU A O 1
ATOM 709 N N . LEU A 1 92 ? 25.700 16.936 17.844 1.00 58.44 92 LEU A N 1
ATOM 710 C CA . LEU A 1 92 ? 24.710 17.320 18.854 1.00 58.44 92 LEU A CA 1
ATOM 711 C C . LEU A 1 92 ? 23.394 17.842 18.253 1.00 58.44 92 LEU A C 1
ATOM 713 O O . LEU A 1 92 ? 22.323 17.506 18.754 1.00 58.44 92 LEU A O 1
ATOM 717 N N . ASP A 1 93 ? 23.457 18.611 17.164 1.00 60.78 93 ASP A N 1
ATOM 718 C CA . ASP A 1 93 ? 22.269 19.093 16.448 1.00 60.78 93 ASP A CA 1
ATOM 719 C C . ASP A 1 93 ? 21.523 17.933 15.775 1.00 60.78 93 ASP A C 1
ATOM 721 O O . ASP A 1 93 ? 20.294 17.907 15.756 1.00 60.78 93 ASP A O 1
ATOM 725 N N . GLY A 1 94 ? 22.264 16.952 15.247 1.00 58.22 94 GLY A N 1
ATOM 726 C CA . GLY A 1 94 ? 21.690 15.741 14.661 1.00 58.22 94 GLY A CA 1
ATOM 727 C C . GLY A 1 94 ? 20.969 14.875 15.695 1.00 58.22 94 GLY A C 1
ATOM 728 O O . GLY A 1 94 ? 19.864 14.408 15.434 1.00 58.22 94 GLY A O 1
ATOM 729 N N . ILE A 1 95 ? 21.555 14.701 16.884 1.00 63.25 95 ILE A N 1
ATOM 730 C CA . ILE A 1 95 ? 20.937 13.932 17.975 1.00 63.25 95 ILE A CA 1
ATOM 731 C C . ILE A 1 95 ? 19.683 14.634 18.502 1.00 63.25 95 ILE A C 1
ATOM 733 O O . ILE A 1 95 ? 18.659 13.978 18.647 1.00 63.25 95 ILE A O 1
ATOM 737 N N . LEU A 1 96 ? 19.716 15.952 18.728 1.00 59.56 96 LEU A N 1
ATOM 738 C CA . LEU A 1 96 ? 18.546 16.690 19.220 1.00 59.56 96 LEU A CA 1
ATOM 739 C C . LEU A 1 96 ? 17.374 16.631 18.227 1.00 59.56 96 LEU A C 1
ATOM 741 O O . LEU A 1 96 ? 16.216 16.531 18.636 1.00 59.56 96 LEU A O 1
ATOM 745 N N . GLU A 1 97 ? 17.658 16.670 16.925 1.00 61.53 97 GLU A N 1
ATOM 746 C CA . GLU A 1 97 ? 16.618 16.572 15.902 1.00 61.53 97 GLU A CA 1
ATOM 747 C C . GLU A 1 97 ? 16.078 15.145 15.764 1.00 61.53 97 GLU A C 1
ATOM 749 O O . GLU A 1 97 ? 14.865 14.969 15.664 1.00 61.53 97 GLU A O 1
ATOM 754 N N . LEU A 1 98 ? 16.937 14.125 15.877 1.00 59.50 98 LEU A N 1
ATOM 755 C CA . LEU A 1 98 ? 16.510 12.729 15.987 1.00 59.50 98 LEU A CA 1
ATOM 756 C C . LEU A 1 98 ? 15.671 12.493 17.245 1.00 59.50 98 LEU A C 1
ATOM 758 O O . LEU A 1 98 ? 14.664 11.804 17.163 1.00 59.50 98 LEU A O 1
ATOM 762 N N . GLU A 1 99 ? 16.019 13.077 18.390 1.00 60.75 99 GLU A N 1
ATOM 763 C CA . GLU A 1 99 ? 15.238 12.966 19.625 1.00 60.75 99 GLU A CA 1
ATOM 764 C C . GLU A 1 99 ? 13.879 13.655 19.505 1.00 60.75 99 GLU A C 1
ATOM 766 O O . GLU A 1 99 ? 12.872 13.083 19.921 1.00 60.75 99 GLU A O 1
ATOM 771 N N . LYS A 1 100 ? 13.802 14.839 18.882 1.00 62.16 100 LYS A N 1
ATOM 772 C CA . LYS A 1 100 ? 12.514 15.477 18.562 1.00 62.16 100 LYS A CA 1
ATOM 773 C C . LYS A 1 100 ? 11.698 14.630 17.596 1.00 62.16 100 LYS A C 1
ATOM 775 O O . LYS A 1 100 ? 10.491 14.501 17.784 1.00 62.16 100 LYS A O 1
ATOM 780 N N . GLN A 1 101 ? 12.342 14.035 16.595 1.00 61.75 101 GLN A N 1
ATOM 781 C CA . GLN A 1 101 ? 11.690 13.150 15.641 1.00 61.75 101 GLN A CA 1
ATOM 782 C C . GLN A 1 101 ? 11.194 11.883 16.348 1.00 61.75 101 GLN A C 1
ATOM 784 O O . GLN A 1 101 ? 10.039 11.531 16.173 1.00 61.75 101 GLN A O 1
ATOM 789 N N . VAL A 1 102 ? 11.984 11.267 17.231 1.00 63.69 102 VAL A N 1
ATOM 790 C CA . VAL A 1 102 ? 11.619 10.102 18.059 1.00 63.69 102 VAL A CA 1
ATOM 791 C C . VAL A 1 102 ? 10.507 10.432 19.060 1.00 63.69 102 VAL A C 1
ATOM 793 O O . VAL A 1 102 ? 9.588 9.635 19.225 1.00 63.69 102 VAL A O 1
ATOM 796 N N . LEU A 1 103 ? 10.527 11.598 19.708 1.00 58.06 103 LEU A N 1
ATOM 797 C CA . LEU A 1 103 ? 9.459 12.057 20.609 1.00 58.06 103 LEU A CA 1
ATOM 798 C C . LEU A 1 103 ? 8.158 12.348 19.845 1.00 58.06 103 LEU A C 1
ATOM 800 O O . LEU A 1 103 ? 7.073 11.980 20.297 1.00 58.06 103 LEU A O 1
ATOM 804 N N . TRP A 1 104 ? 8.254 12.948 18.657 1.00 51.03 104 TRP A N 1
ATOM 805 C CA . TRP A 1 104 ? 7.105 13.172 17.780 1.00 51.03 104 TRP A CA 1
ATOM 806 C C . TRP A 1 104 ? 6.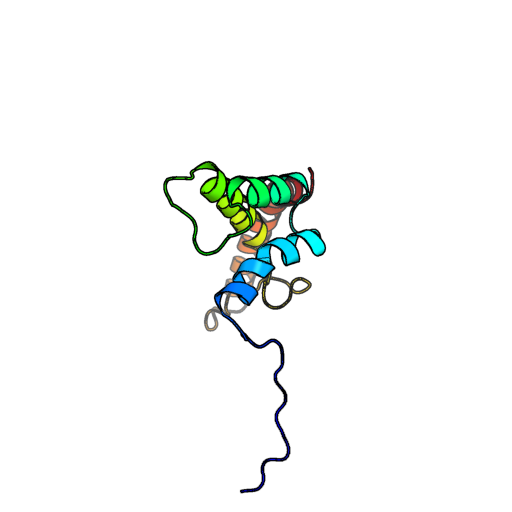527 11.842 17.278 1.00 51.03 104 TRP A C 1
ATOM 808 O O . TRP A 1 104 ? 5.333 11.595 17.437 1.00 51.03 104 TRP A O 1
ATOM 818 N N . ILE A 1 105 ? 7.396 10.944 16.803 1.00 53.00 105 ILE A N 1
ATOM 819 C CA . ILE A 1 105 ? 7.109 9.559 16.413 1.00 53.00 105 ILE A CA 1
ATOM 820 C C . ILE A 1 105 ? 6.404 8.841 17.571 1.00 53.00 105 ILE A C 1
ATOM 822 O O . ILE A 1 105 ? 5.242 8.482 17.449 1.00 53.00 105 ILE A O 1
ATOM 826 N N . THR A 1 106 ? 7.018 8.684 18.737 1.00 55.44 106 THR A N 1
ATOM 827 C CA . THR A 1 106 ? 6.416 7.932 19.855 1.00 55.44 106 THR A CA 1
ATOM 828 C C . THR A 1 106 ? 5.060 8.481 20.321 1.00 55.44 106 THR A C 1
ATOM 830 O O . THR A 1 106 ? 4.207 7.689 20.724 1.00 55.44 106 THR A O 1
ATOM 833 N N . SER A 1 107 ? 4.813 9.793 20.202 1.00 57.00 107 SER A N 1
ATOM 834 C CA . SER A 1 107 ? 3.517 10.402 20.549 1.00 57.00 107 SER A CA 1
ATOM 835 C C . SER A 1 107 ? 2.410 10.225 19.490 1.00 57.00 107 SER A C 1
ATOM 837 O O . SER A 1 107 ? 1.245 10.111 19.866 1.00 57.00 107 SER A O 1
ATOM 839 N N . PHE A 1 108 ? 2.742 10.151 18.191 1.00 51.19 108 PHE A N 1
ATOM 840 C CA . PHE A 1 108 ? 1.774 9.999 17.084 1.00 51.19 108 PHE A CA 1
ATOM 841 C C . PHE A 1 108 ? 1.670 8.564 16.519 1.00 51.19 108 PHE A C 1
ATOM 843 O O . PHE A 1 108 ? 0.598 8.177 16.040 1.00 51.19 108 PHE A O 1
ATOM 850 N N . GLN A 1 109 ? 2.744 7.760 16.575 1.00 53.41 109 GLN A N 1
ATOM 851 C CA . GLN A 1 109 ? 2.821 6.389 16.034 1.00 53.41 109 GLN A CA 1
ATOM 852 C C . GLN A 1 109 ? 1.803 5.466 16.705 1.00 53.41 109 GLN A C 1
ATOM 854 O O . GLN A 1 109 ? 1.138 4.704 16.016 1.00 53.41 109 GLN A O 1
ATOM 859 N N . SER A 1 110 ? 1.686 5.493 18.039 1.00 54.28 110 SER A N 1
ATOM 860 C CA . SER A 1 110 ? 0.978 4.425 18.762 1.00 54.28 110 SER A CA 1
ATOM 861 C C . SER A 1 110 ? -0.520 4.399 18.457 1.00 54.28 110 SER A C 1
ATOM 863 O O . SER A 1 110 ? -1.079 3.325 18.278 1.00 54.28 110 SER A O 1
ATOM 865 N N . LEU A 1 111 ? -1.159 5.564 18.317 1.00 51.28 111 LEU A N 1
ATOM 866 C CA . LEU A 1 111 ? -2.584 5.672 17.993 1.00 51.28 111 LEU A CA 1
ATOM 867 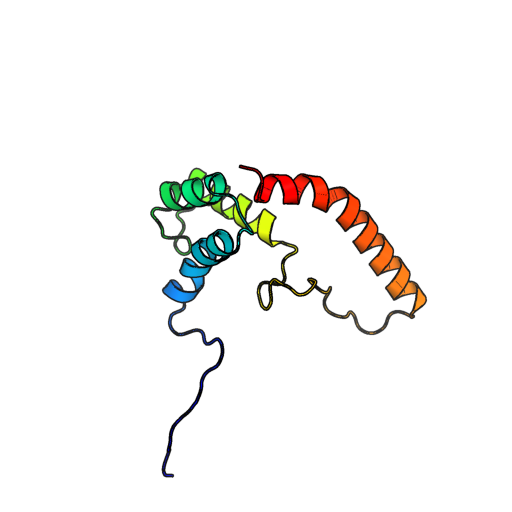C C . LEU A 1 111 ? -2.852 5.493 16.492 1.00 51.28 111 LEU A C 1
ATOM 869 O O . LEU A 1 111 ? -3.814 4.832 16.113 1.00 51.28 111 LEU A O 1
ATOM 873 N N . SER A 1 112 ? -2.001 6.054 15.629 1.00 58.22 112 SER A N 1
ATOM 874 C CA . SER A 1 112 ? -2.199 6.014 14.172 1.00 58.22 112 SER A CA 1
ATOM 875 C C . SER A 1 112 ? -1.907 4.631 13.590 1.00 58.22 112 SER A C 1
ATOM 877 O O . SER A 1 112 ? -2.680 4.144 12.772 1.00 58.22 112 SER A O 1
ATOM 879 N N . TYR A 1 113 ? -0.831 3.985 14.051 1.00 60.59 113 TYR A N 1
ATOM 880 C CA . TYR A 1 113 ? -0.420 2.651 13.616 1.00 60.59 113 TYR A CA 1
ATOM 881 C C . TYR A 1 113 ? -1.387 1.576 14.114 1.00 60.59 113 TYR A C 1
ATOM 883 O O . TYR A 1 113 ? -1.772 0.721 13.322 1.00 60.59 113 TYR A O 1
ATOM 891 N N . LEU A 1 114 ? -1.868 1.657 15.371 1.00 62.56 114 LEU A N 1
ATOM 892 C CA . LEU A 1 114 ? -2.935 0.757 15.833 1.00 62.56 114 LEU A CA 1
ATOM 893 C C . LEU A 1 114 ? -4.154 0.853 14.914 1.00 62.56 114 LEU A C 1
ATOM 895 O O . LEU A 1 114 ? -4.657 -0.174 14.492 1.00 62.56 114 LEU A O 1
ATOM 899 N N . ASN A 1 115 ? -4.570 2.058 14.522 1.00 77.19 115 ASN A N 1
ATOM 900 C CA . ASN A 1 115 ? -5.713 2.253 13.623 1.00 77.19 115 ASN A CA 1
ATOM 901 C C . ASN A 1 115 ? -5.479 1.785 12.175 1.00 77.19 115 ASN A C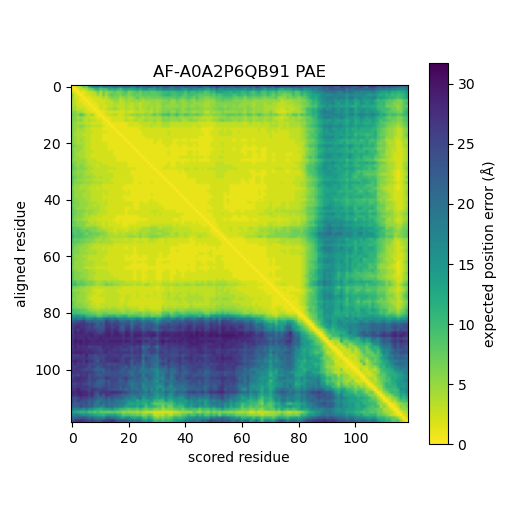 1
ATOM 903 O O . ASN A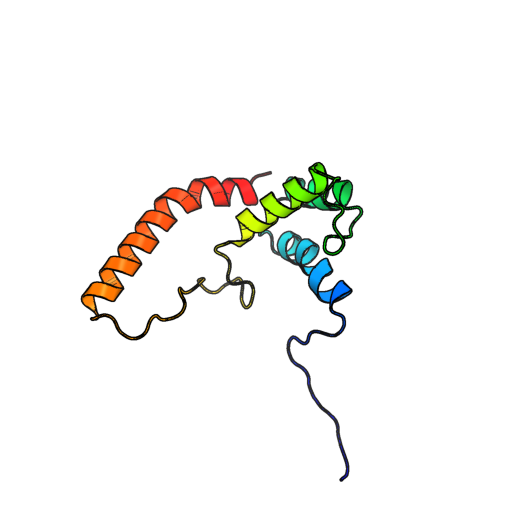 1 115 ? -6.395 1.879 11.360 1.00 77.19 115 ASN A O 1
ATOM 907 N N . CYS A 1 116 ? -4.259 1.380 11.824 1.00 87.75 116 CYS A N 1
ATOM 908 C CA . CYS A 1 116 ? -3.931 0.836 10.511 1.00 87.75 116 CYS A CA 1
ATOM 909 C C . CYS A 1 116 ? -3.977 -0.688 10.495 1.00 87.75 116 CYS A C 1
ATOM 911 O O . CYS A 1 116 ? -4.298 -1.251 9.459 1.00 87.75 116 CYS A O 1
ATOM 913 N N . ILE A 1 117 ? -3.700 -1.349 11.622 1.00 83.50 117 ILE A N 1
ATOM 914 C CA . ILE A 1 117 ? -3.666 -2.818 11.726 1.00 83.50 117 ILE A CA 1
ATOM 915 C C . ILE A 1 117 ? -4.808 -3.400 12.567 1.00 83.50 117 ILE A C 1
ATOM 917 O O . ILE A 1 117 ? -5.109 -4.582 12.442 1.00 83.50 117 ILE A O 1
ATOM 921 N N . ALA A 1 118 ? -5.434 -2.598 13.431 1.00 67.81 118 ALA A N 1
ATOM 922 C CA . ALA A 1 118 ? -6.587 -2.990 14.228 1.00 67.81 118 ALA A CA 1
ATOM 923 C C . ALA A 1 118 ? -7.866 -2.670 13.447 1.00 67.81 118 ALA A C 1
ATOM 925 O O . ALA A 1 118 ? -8.270 -1.511 13.348 1.00 67.81 118 ALA A O 1
ATOM 926 N N . GLY A 1 119 ? -8.464 -3.716 12.886 1.00 55.34 119 GLY A N 1
ATOM 927 C CA . GLY A 1 119 ? -9.739 -3.729 12.172 1.00 55.34 119 GLY A CA 1
ATOM 928 C C . GLY A 1 119 ? -10.048 -5.154 11.761 1.00 55.34 119 GLY A C 1
ATOM 929 O O . GLY A 1 119 ? -9.215 -5.703 11.006 1.00 55.34 119 GLY A O 1
#

Sequence (119 aa):
MQLQGYLLGNLVSDSFIDVNERIPYVHRVSLISDEIYEAAKTNCSGDYVNVELNNTLCVTALQKIKDCLLQINLAQILEPQCAFASGRTTELDGILELEKQVLWITSFQSLSYLNCIAG

InterPro domains:
  IPR001563 Peptidase S10, serine carboxypeptidase [PF00450] (2-104)
  IPR029058 Alpha/Beta hydrolase fold [G3DSA:3.40.50.1820] (1-84)
  IPR029058 Alpha/Beta hydrolase fold [SSF53474] (2-84)

Radius of gyration: 18.6 Å; Cα contacts (8 Å, |Δi|>4): 74; chains: 1; bounding box: 44×33×50 Å